Protein AF-A0A959E980-F1 (afdb_monomer_lite)

Sequence (103 aa):
MKTHTDYLQKLQDWMELRNYSKATISAYSCGLKQFLEWREAEGFSGPFSQEEARRYLLSRYRSGKKWQTVNGDYSAMRKFYEHVLGQEWDVEHLPRPRKERSL

Radius of gyration: 13.47 Å; chains: 1; bounding box: 30×34×39 Å

pLDDT: mean 88.62, std 12.46, range [44.03, 98.06]

Secondary structure (DSSP, 8-state):
---HHHHHHHHHHHHHHTT--HHHHHHHHHHHHHHHHHHHHTT--SS--HHHHHHHHHHHHHTT--HHHHHHHHHHHHHIIIIII-----TTTSPPPPPP---

Foldseek 3Di:
DCDLVNLLVQQLVVCVVVVHDPVLNVLLSVLSSVLVVVCVVVVDDDDDDVVSLQVVLVVCVVVVHALVSSLSSVVSVCCSCCPVVVHHDDCVVPPRRDHDPDD

Structure (mmCIF, N/CA/C/O backbone):
data_AF-A0A959E980-F1
#
_entry.id   AF-A0A959E980-F1
#
loop_
_atom_site.group_PDB
_atom_site.id
_atom_site.type_symbol
_atom_site.label_atom_id
_atom_site.label_alt_id
_atom_site.label_comp_id
_atom_site.label_asym_id
_atom_site.label_entity_id
_atom_site.label_seq_id
_atom_site.pdbx_PDB_ins_code
_atom_site.Cartn_x
_atom_site.Cartn_y
_atom_site.Cartn_z
_atom_site.occupancy
_atom_site.B_iso_or_equiv
_atom_site.auth_seq_id
_atom_site.auth_comp_id
_atom_site.auth_asym_id
_atom_site.auth_atom_id
_atom_site.pdbx_PDB_model_num
ATOM 1 N N . MET A 1 1 ? -12.012 6.579 14.985 1.00 44.03 1 MET A N 1
ATOM 2 C CA . MET A 1 1 ? -11.392 6.600 13.640 1.00 44.03 1 MET A CA 1
ATOM 3 C C . MET A 1 1 ? -10.416 5.443 13.553 1.00 44.03 1 MET A C 1
ATOM 5 O O . MET A 1 1 ? -9.629 5.288 14.476 1.00 44.03 1 MET A O 1
ATOM 9 N N . LYS A 1 2 ? -10.475 4.615 12.504 1.00 53.66 2 LYS A N 1
ATOM 10 C CA . LYS A 1 2 ? -9.420 3.620 12.252 1.00 53.66 2 LYS A CA 1
ATOM 11 C C . LYS A 1 2 ? -8.142 4.386 11.898 1.00 53.66 2 LYS A C 1
ATOM 13 O O . LYS A 1 2 ? -8.169 5.190 10.969 1.00 53.66 2 LYS A O 1
ATOM 18 N N . THR A 1 3 ? -7.083 4.219 12.683 1.00 71.00 3 THR A N 1
ATOM 19 C CA . THR A 1 3 ? -5.787 4.873 12.446 1.00 71.00 3 THR A CA 1
ATOM 20 C C . THR A 1 3 ? -5.041 4.154 11.321 1.00 71.00 3 THR A C 1
ATOM 22 O O . THR A 1 3 ? -5.344 3.000 11.019 1.00 71.00 3 THR A O 1
ATOM 25 N N . HIS A 1 4 ? -4.056 4.807 10.693 1.00 81.75 4 HIS A N 1
ATOM 26 C CA . HIS A 1 4 ? -3.233 4.190 9.638 1.00 81.75 4 HIS A CA 1
ATOM 27 C C . HIS A 1 4 ? -2.669 2.820 10.053 1.00 81.75 4 HIS A C 1
ATOM 29 O O . HIS A 1 4 ? -2.616 1.893 9.246 1.00 81.75 4 HIS A O 1
ATOM 35 N N . THR A 1 5 ? -2.339 2.666 11.335 1.00 85.19 5 THR A N 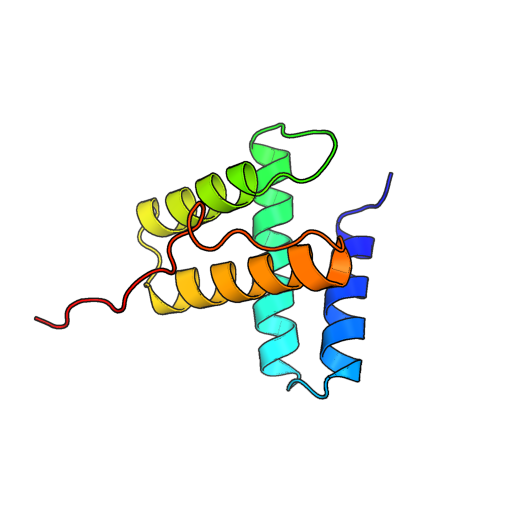1
ATOM 36 C CA . THR A 1 5 ? -1.859 1.421 11.938 1.00 85.19 5 THR A CA 1
ATOM 37 C C . THR A 1 5 ? -2.860 0.262 11.831 1.00 85.19 5 THR A C 1
ATOM 39 O O . THR A 1 5 ? -2.442 -0.857 11.552 1.00 85.19 5 THR A O 1
ATOM 42 N N . ASP A 1 6 ? -4.169 0.506 11.978 1.00 92.56 6 ASP A N 1
ATOM 43 C CA . ASP A 1 6 ? -5.203 -0.545 11.892 1.00 92.56 6 ASP A CA 1
ATOM 44 C C . ASP A 1 6 ? -5.289 -1.140 10.477 1.00 92.56 6 ASP A C 1
ATOM 46 O O . ASP A 1 6 ? -5.356 -2.356 10.300 1.00 92.56 6 ASP A O 1
ATOM 50 N N . TYR A 1 7 ? -5.225 -0.295 9.445 1.00 94.62 7 TYR A N 1
ATOM 51 C CA . TYR A 1 7 ? -5.245 -0.760 8.055 1.00 94.62 7 TYR A CA 1
ATOM 52 C C . TYR A 1 7 ? -3.970 -1.507 7.662 1.00 94.62 7 TYR A C 1
ATOM 54 O O . TYR A 1 7 ? -4.040 -2.505 6.942 1.00 94.62 7 TYR A O 1
ATOM 62 N N . LEU A 1 8 ? -2.816 -1.053 8.157 1.00 95.56 8 LEU A N 1
ATOM 63 C CA . LEU A 1 8 ? -1.543 -1.734 7.939 1.00 95.56 8 LEU A CA 1
ATOM 64 C C . LEU A 1 8 ? -1.523 -3.114 8.590 1.00 95.56 8 LEU A C 1
ATOM 66 O O . LEU A 1 8 ? -1.050 -4.059 7.962 1.00 95.56 8 LEU A O 1
ATOM 70 N N . GLN A 1 9 ? -2.035 -3.247 9.815 1.00 96.50 9 GLN A N 1
ATOM 71 C CA . GLN A 1 9 ? -2.082 -4.542 10.489 1.00 96.50 9 GLN A CA 1
ATOM 72 C C . GLN 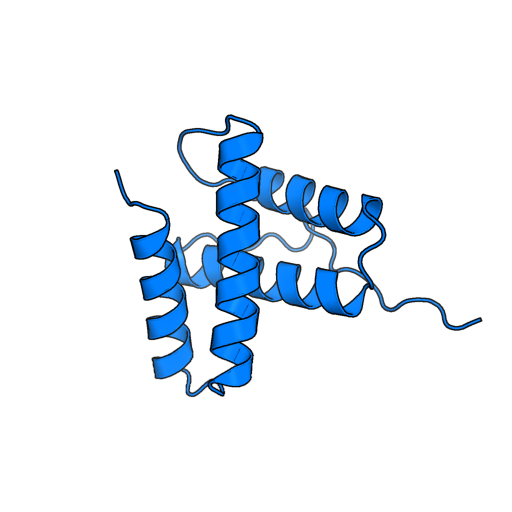A 1 9 ? -2.996 -5.516 9.741 1.00 96.50 9 GLN A C 1
ATOM 74 O O . GLN A 1 9 ? -2.581 -6.621 9.424 1.00 96.50 9 GLN A O 1
ATOM 79 N N . LYS A 1 10 ? -4.188 -5.071 9.328 1.00 96.81 10 LYS A N 1
ATOM 80 C CA . LYS A 1 10 ? -5.129 -5.909 8.564 1.00 96.81 10 LYS A CA 1
ATOM 81 C C . LYS A 1 10 ? -4.558 -6.418 7.248 1.00 96.81 10 LYS A C 1
ATOM 83 O O . LYS A 1 1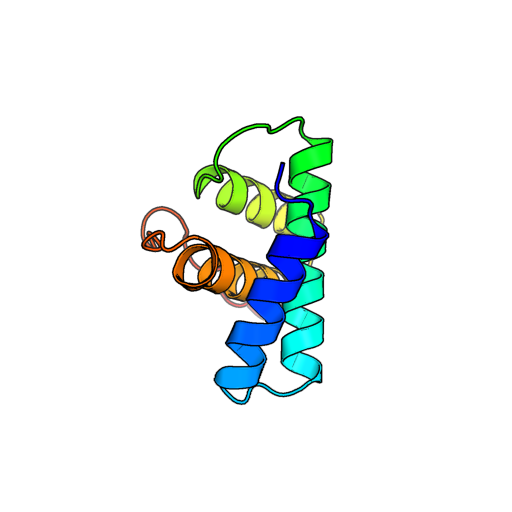0 ? -4.801 -7.566 6.882 1.00 96.81 10 LYS A O 1
ATOM 88 N N . LEU A 1 11 ? -3.811 -5.578 6.527 1.00 97.25 11 LEU A N 1
ATOM 89 C CA . LEU A 1 11 ? -3.141 -6.018 5.306 1.00 97.25 11 LEU A CA 1
ATOM 90 C C . LEU A 1 11 ? -2.057 -7.058 5.620 1.00 97.25 11 LEU A C 1
ATOM 92 O O . LEU A 1 11 ? -1.975 -8.063 4.917 1.00 97.25 11 LEU A O 1
ATOM 96 N N . GLN A 1 12 ? -1.248 -6.827 6.658 1.00 97.69 12 GLN A N 1
ATOM 97 C CA . GLN A 1 12 ? -0.208 -7.765 7.088 1.00 97.69 12 GLN A CA 1
ATOM 98 C C . GLN A 1 12 ? -0.806 -9.117 7.484 1.00 97.69 12 GLN A C 1
ATOM 100 O O . GLN A 1 12 ? -0.425 -10.119 6.888 1.00 97.69 12 GLN A O 1
ATOM 105 N N . ASP A 1 13 ? -1.800 -9.135 8.374 1.00 98.06 13 ASP A N 1
ATOM 106 C CA . ASP A 1 13 ? -2.470 -10.354 8.844 1.00 98.06 13 ASP A CA 1
ATOM 107 C C . ASP A 1 13 ? -3.051 -11.155 7.673 1.00 98.06 13 ASP A C 1
ATOM 109 O O . ASP A 1 13 ? -2.831 -12.360 7.544 1.00 98.06 13 ASP A O 1
ATOM 113 N N . TRP A 1 14 ? -3.754 -10.480 6.757 1.00 97.94 14 TRP A N 1
ATOM 114 C CA . TRP A 1 14 ? -4.310 -11.132 5.574 1.00 97.94 14 TRP A CA 1
ATOM 115 C C . TRP A 1 14 ? -3.216 -11.745 4.687 1.00 97.94 14 TRP A C 1
ATOM 117 O O . TRP A 1 14 ? -3.378 -12.850 4.164 1.00 97.94 14 TRP A O 1
ATOM 127 N N . MET A 1 15 ? -2.087 -11.054 4.512 1.00 97.94 15 MET A N 1
ATOM 128 C CA . MET A 1 15 ? -0.963 -11.567 3.728 1.00 97.94 15 MET A CA 1
ATOM 129 C C . MET A 1 15 ? -0.236 -12.723 4.429 1.00 97.94 15 MET A C 1
ATOM 131 O O . MET A 1 15 ? 0.177 -13.671 3.760 1.00 97.94 15 MET A O 1
ATOM 135 N N . GLU A 1 16 ? -0.105 -12.685 5.752 1.00 98.06 16 GLU A N 1
ATOM 136 C CA . GLU A 1 16 ? 0.462 -13.779 6.546 1.00 98.06 16 GLU A CA 1
ATOM 137 C C . GLU A 1 16 ? -0.394 -15.043 6.440 1.00 98.06 16 GLU A C 1
ATOM 139 O O . GLU A 1 16 ? 0.128 -16.110 6.118 1.00 98.06 16 GLU A O 1
ATOM 144 N N . LEU A 1 17 ? -1.719 -14.917 6.571 1.00 97.75 17 LEU A N 1
ATOM 145 C CA . LEU A 1 17 ? -2.665 -16.027 6.384 1.00 97.75 17 LEU A CA 1
ATOM 146 C C . LEU A 1 17 ? -2.607 -16.628 4.972 1.00 97.75 17 LEU A C 1
ATOM 148 O O . LEU A 1 17 ? -2.903 -17.804 4.768 1.00 97.75 17 LEU A O 1
ATOM 152 N N . ARG A 1 18 ? -2.209 -15.828 3.980 1.00 96.81 18 ARG A N 1
ATOM 153 C CA . ARG A 1 18 ? -2.000 -16.261 2.591 1.00 96.81 18 ARG A CA 1
ATOM 154 C C . ARG A 1 18 ? -0.578 -16.748 2.308 1.00 96.81 18 ARG A C 1
ATOM 156 O O . ARG A 1 18 ? -0.265 -17.023 1.150 1.00 96.81 18 ARG A O 1
ATOM 163 N N . ASN A 1 19 ? 0.247 -16.887 3.344 1.00 97.50 19 ASN A N 1
ATOM 164 C CA . ASN A 1 19 ? 1.615 -17.390 3.284 1.00 97.50 19 ASN A CA 1
ATOM 165 C C . ASN A 1 19 ? 2.531 -16.570 2.353 1.00 97.50 19 ASN A C 1
ATOM 167 O O . ASN A 1 19 ? 3.389 -17.111 1.650 1.00 97.50 19 ASN A O 1
ATOM 171 N N . TYR A 1 20 ? 2.337 -15.247 2.308 1.00 97.31 20 TYR A N 1
ATOM 172 C CA . TYR A 1 20 ? 3.272 -14.355 1.623 1.00 97.31 20 TYR A CA 1
ATOM 173 C C . TYR A 1 20 ? 4.612 -14.300 2.364 1.00 97.31 20 TYR A C 1
ATOM 175 O O . TYR A 1 20 ? 4.680 -14.363 3.589 1.00 97.31 20 TYR A O 1
ATOM 183 N N . SER A 1 21 ? 5.704 -14.113 1.616 1.00 97.88 21 SER A N 1
ATOM 184 C CA . SER A 1 21 ? 7.021 -13.931 2.232 1.00 97.88 21 SER A CA 1
ATOM 185 C C . SER A 1 21 ? 7.076 -12.644 3.065 1.00 97.88 21 SER A C 1
ATOM 187 O O . SER A 1 21 ? 6.470 -11.633 2.696 1.00 97.88 21 SER A O 1
ATOM 189 N N . LYS A 1 22 ? 7.891 -12.635 4.129 1.00 97.56 22 LYS A N 1
ATOM 190 C CA . LYS A 1 22 ? 8.130 -11.438 4.960 1.00 97.56 22 LYS A CA 1
ATOM 191 C C . LYS A 1 22 ? 8.578 -10.228 4.133 1.00 97.56 22 LYS A C 1
ATOM 193 O O . LYS A 1 22 ? 8.141 -9.109 4.384 1.00 97.56 22 LYS A O 1
ATOM 198 N N . ALA A 1 23 ? 9.404 -10.456 3.109 1.00 97.44 23 ALA A N 1
ATOM 199 C CA . ALA A 1 23 ? 9.847 -9.405 2.197 1.00 97.44 23 ALA A CA 1
ATOM 200 C C . ALA A 1 23 ? 8.676 -8.809 1.396 1.00 97.44 23 ALA A C 1
ATOM 202 O O . ALA A 1 23 ? 8.577 -7.592 1.252 1.00 97.44 23 ALA A O 1
ATOM 203 N N . THR A 1 24 ? 7.755 -9.648 0.911 1.00 96.31 24 THR A N 1
ATOM 204 C CA . THR A 1 24 ? 6.561 -9.185 0.189 1.00 96.31 24 THR A CA 1
ATOM 205 C C . THR A 1 24 ? 5.594 -8.442 1.109 1.00 96.31 24 THR A C 1
ATOM 207 O O . THR A 1 24 ? 5.093 -7.388 0.722 1.00 96.31 24 THR A O 1
ATOM 210 N N . ILE A 1 25 ? 5.370 -8.952 2.326 1.00 97.56 25 ILE A N 1
ATOM 211 C CA . ILE A 1 25 ? 4.544 -8.297 3.353 1.00 97.56 25 ILE A CA 1
ATOM 212 C C . ILE A 1 25 ? 5.095 -6.905 3.663 1.00 97.56 25 ILE A C 1
ATOM 214 O O . ILE A 1 25 ? 4.357 -5.921 3.614 1.00 97.56 25 ILE A O 1
ATOM 218 N N . SER A 1 26 ? 6.405 -6.802 3.900 1.00 96.88 26 SER A N 1
ATOM 219 C CA . SER A 1 26 ? 7.078 -5.528 4.157 1.00 96.88 26 SER A CA 1
ATOM 220 C C . SER A 1 26 ? 6.926 -4.554 2.985 1.00 96.88 26 SER A C 1
ATOM 222 O O . SER A 1 26 ? 6.528 -3.405 3.185 1.00 96.88 26 SER A O 1
ATOM 224 N N . ALA A 1 27 ? 7.156 -5.016 1.751 1.00 96.19 27 ALA A N 1
ATOM 225 C CA . ALA A 1 27 ? 7.025 -4.182 0.559 1.00 96.19 27 ALA A CA 1
ATOM 226 C C . ALA A 1 27 ? 5.598 -3.636 0.384 1.00 96.19 27 ALA A C 1
ATOM 228 O O . ALA A 1 27 ? 5.420 -2.451 0.104 1.00 96.19 27 ALA A O 1
ATOM 229 N N . TYR A 1 28 ? 4.574 -4.472 0.573 1.00 96.88 28 TYR A N 1
ATOM 230 C CA . TYR A 1 28 ? 3.183 -4.045 0.402 1.00 96.88 28 TYR A CA 1
ATOM 231 C C . TYR A 1 28 ? 2.699 -3.163 1.550 1.00 96.88 28 TYR A C 1
ATOM 233 O O . TYR A 1 28 ? 1.996 -2.186 1.303 1.00 96.88 28 TYR A O 1
ATOM 241 N N . SER A 1 29 ? 3.133 -3.439 2.779 1.00 96.31 29 SER A N 1
ATOM 242 C CA . SER A 1 29 ? 2.854 -2.579 3.934 1.00 96.31 29 SER A CA 1
ATOM 243 C C . SER A 1 29 ? 3.485 -1.200 3.759 1.00 96.31 29 SER A C 1
ATOM 245 O O . SER A 1 29 ? 2.849 -0.187 4.031 1.00 96.31 29 SER A O 1
ATOM 247 N N . CYS A 1 30 ? 4.709 -1.140 3.227 1.00 95.88 30 CYS A N 1
ATOM 248 C CA . CYS A 1 30 ? 5.366 0.114 2.872 1.00 95.88 30 CYS A CA 1
ATOM 249 C C . CYS A 1 30 ? 4.599 0.873 1.774 1.00 95.88 30 CYS A C 1
ATOM 251 O O . CYS A 1 30 ? 4.420 2.088 1.876 1.00 95.88 30 CYS A O 1
ATOM 253 N N . GLY A 1 31 ? 4.114 0.177 0.741 1.00 95.44 31 GLY A N 1
ATOM 254 C CA . GLY A 1 31 ? 3.264 0.770 -0.298 1.00 95.44 31 GLY A CA 1
ATOM 255 C C . GLY A 1 31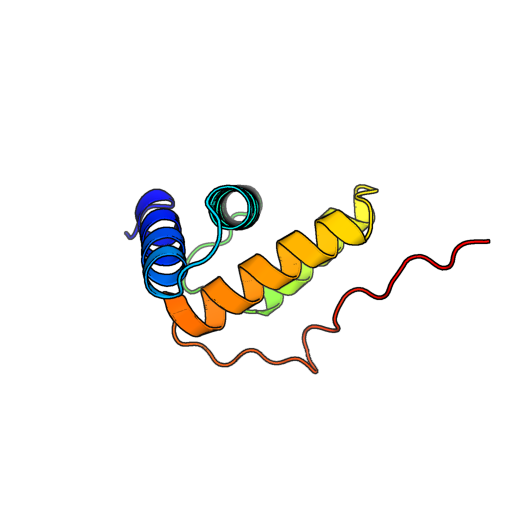 ? 1.961 1.347 0.267 1.00 95.44 31 GLY A C 1
ATOM 256 O O . GLY A 1 31 ? 1.626 2.497 -0.007 1.00 95.44 31 GLY A O 1
ATOM 257 N N . LEU A 1 32 ? 1.262 0.590 1.122 1.00 96.81 32 LEU A N 1
ATOM 258 C CA . LEU A 1 32 ? 0.037 1.053 1.779 1.00 96.81 32 LEU A CA 1
ATOM 259 C C . LEU A 1 32 ? 0.296 2.243 2.705 1.00 96.81 32 LEU A C 1
ATOM 261 O O . LEU A 1 32 ? -0.438 3.224 2.647 1.00 96.81 32 LEU A O 1
ATOM 265 N N . LYS A 1 33 ? 1.361 2.202 3.509 1.00 96.38 33 LYS A N 1
ATOM 266 C CA . LYS A 1 33 ? 1.725 3.308 4.401 1.00 96.38 33 LYS A CA 1
ATOM 267 C C . LYS A 1 33 ? 1.919 4.608 3.620 1.00 96.38 33 LYS A C 1
ATOM 269 O O . LYS A 1 33 ? 1.316 5.615 3.966 1.00 96.38 33 LYS A O 1
ATOM 274 N N . GLN A 1 34 ? 2.685 4.560 2.531 1.00 95.81 34 GLN A N 1
ATOM 275 C CA . GLN A 1 34 ? 2.930 5.735 1.693 1.00 95.81 34 GLN A CA 1
ATOM 276 C C . GLN A 1 34 ? 1.652 6.265 1.029 1.00 95.81 34 GLN A C 1
ATOM 278 O O . GLN A 1 34 ? 1.537 7.469 0.824 1.00 95.81 34 GLN A O 1
ATOM 283 N N . PHE A 1 35 ? 0.704 5.394 0.669 1.00 96.19 35 PHE A N 1
ATOM 284 C CA . PHE A 1 35 ? -0.603 5.829 0.170 1.00 96.19 35 PHE A CA 1
ATOM 285 C C . PHE A 1 35 ? -1.413 6.549 1.251 1.00 96.19 35 PHE A C 1
ATOM 287 O O . PHE A 1 35 ? -1.974 7.604 0.978 1.00 96.19 35 PHE A O 1
ATOM 294 N N . LEU A 1 36 ? -1.457 6.003 2.468 1.00 95.38 36 LEU A N 1
ATOM 295 C CA . LEU A 1 36 ? -2.185 6.598 3.589 1.00 95.38 36 LEU A CA 1
ATOM 296 C C . LEU A 1 36 ? -1.612 7.970 3.972 1.00 95.38 36 LEU A C 1
ATOM 298 O O . LEU A 1 36 ? -2.365 8.926 4.123 1.00 95.38 36 LEU A O 1
ATOM 302 N N . GLU A 1 37 ? -0.284 8.083 4.042 1.00 95.00 37 GLU A N 1
ATOM 303 C CA . GLU A 1 37 ? 0.414 9.354 4.285 1.00 95.00 37 GLU A CA 1
ATOM 304 C C . GLU A 1 37 ? 0.161 10.366 3.160 1.00 95.00 37 GLU A C 1
ATOM 306 O O . GLU A 1 37 ? -0.123 11.531 3.426 1.00 95.00 37 GLU A O 1
ATOM 311 N N . TRP A 1 38 ? 0.210 9.929 1.896 1.00 96.00 38 TRP A N 1
ATOM 312 C CA . TRP A 1 38 ? -0.125 10.793 0.761 1.00 96.00 38 TRP A CA 1
ATOM 313 C C . TRP A 1 38 ? -1.582 11.265 0.821 1.00 96.00 38 TRP A C 1
ATOM 315 O O . TRP A 1 38 ? -1.858 12.439 0.603 1.00 96.00 38 TRP A O 1
ATOM 325 N N . ARG A 1 39 ? -2.515 10.370 1.158 1.00 94.69 39 ARG A N 1
ATOM 326 C CA . ARG A 1 39 ? -3.942 10.683 1.266 1.00 94.69 39 ARG A CA 1
ATOM 327 C C . ARG A 1 39 ? -4.203 11.743 2.338 1.00 94.69 39 ARG A C 1
ATOM 329 O O . ARG A 1 39 ? -4.972 12.670 2.100 1.00 94.69 39 ARG A O 1
ATOM 336 N N . GLU A 1 40 ? -3.554 11.606 3.492 1.00 93.75 40 GLU A N 1
ATOM 337 C CA . GLU A 1 40 ? -3.611 12.588 4.578 1.00 93.75 40 GLU A CA 1
ATOM 338 C C . GLU A 1 40 ? -3.023 13.939 4.149 1.00 93.75 40 GLU A C 1
ATOM 340 O O . GLU A 1 40 ? -3.646 14.974 4.379 1.00 93.75 40 GLU A O 1
ATOM 345 N N . ALA A 1 41 ? -1.879 13.936 3.457 1.00 94.12 41 ALA A N 1
ATOM 346 C CA . ALA A 1 41 ? -1.237 15.154 2.961 1.00 94.12 41 ALA A CA 1
ATOM 347 C C . ALA A 1 41 ? -2.087 15.917 1.926 1.00 94.12 41 ALA A C 1
ATOM 349 O O . ALA A 1 41 ? -2.070 17.145 1.903 1.00 94.12 41 ALA A O 1
ATOM 350 N N . GLU A 1 42 ? -2.860 15.211 1.099 1.00 94.38 42 GLU A N 1
ATOM 351 C CA . GLU A 1 42 ? -3.809 15.810 0.146 1.00 94.38 42 GLU A CA 1
ATOM 352 C C . GLU A 1 42 ? -5.127 16.262 0.810 1.00 94.38 42 GLU A C 1
ATOM 354 O O . GLU A 1 42 ? -6.017 16.784 0.139 1.00 94.38 42 GLU A O 1
ATOM 359 N N . GLY A 1 43 ? -5.284 16.062 2.125 1.00 93.00 43 GLY A N 1
ATOM 360 C CA . GLY A 1 43 ? -6.468 16.474 2.881 1.00 93.00 43 GLY A CA 1
ATOM 361 C C . GLY A 1 43 ? -7.701 15.592 2.662 1.00 93.00 43 GLY A C 1
ATOM 362 O O . GLY A 1 43 ? -8.811 15.975 3.043 1.00 93.00 43 GLY A O 1
ATOM 363 N N . PHE A 1 44 ? -7.543 14.408 2.063 1.00 92.12 44 PHE A N 1
ATOM 364 C CA . PHE A 1 44 ? -8.657 13.485 1.875 1.00 92.12 44 PHE A CA 1
ATOM 365 C C . PHE A 1 44 ? -9.121 12.917 3.219 1.00 92.12 44 PHE A C 1
ATOM 367 O O . PHE A 1 44 ? -8.378 12.264 3.956 1.00 92.12 44 PHE A O 1
ATOM 374 N N . SER A 1 45 ? -10.403 13.109 3.509 1.00 86.62 45 SER A N 1
ATOM 375 C CA . SER A 1 45 ? -11.083 12.563 4.679 1.00 86.62 45 SER A CA 1
ATOM 376 C C . SER A 1 45 ? -12.332 11.791 4.247 1.00 86.62 45 SER A C 1
ATOM 378 O O . SER A 1 45 ? -12.877 12.017 3.170 1.00 86.62 45 SER A O 1
ATOM 380 N N . GLY A 1 46 ? -12.765 10.825 5.060 1.00 88.56 46 GLY A N 1
ATOM 381 C CA . GLY A 1 46 ? -13.918 9.973 4.744 1.00 88.56 46 GLY A CA 1
ATOM 382 C C . GLY A 1 46 ? -13.552 8.632 4.090 1.00 88.56 46 GLY A C 1
ATOM 383 O O . GLY A 1 46 ? -12.405 8.191 4.223 1.00 88.56 46 GLY A O 1
ATOM 384 N N . PRO A 1 47 ? -14.521 7.952 3.448 1.00 90.75 47 PRO A N 1
ATOM 385 C CA . PRO A 1 47 ? -14.331 6.630 2.852 1.00 90.75 47 PRO A CA 1
ATOM 386 C C . PRO A 1 47 ? -13.241 6.608 1.777 1.00 90.75 47 PRO A C 1
ATOM 388 O O . PRO A 1 47 ? -13.052 7.584 1.056 1.00 90.75 47 PRO A O 1
ATOM 391 N N . PHE A 1 48 ? -12.554 5.474 1.651 1.00 92.12 48 PHE A N 1
ATOM 392 C CA . PHE A 1 48 ? -11.575 5.261 0.587 1.00 92.12 48 PHE A CA 1
ATOM 393 C C . PHE A 1 48 ? -12.275 5.097 -0.759 1.00 92.12 48 PHE A C 1
ATOM 395 O O . PHE A 1 48 ? -13.230 4.320 -0.877 1.00 92.12 48 PHE A O 1
ATOM 402 N N . SER A 1 49 ? -11.768 5.799 -1.772 1.00 91.25 49 SER A N 1
ATOM 403 C CA . SER A 1 49 ? -12.238 5.667 -3.150 1.00 91.25 49 SER A CA 1
ATOM 404 C C . SER A 1 49 ? -11.111 5.247 -4.086 1.00 91.25 49 SER A C 1
ATOM 406 O O . SER A 1 49 ? -9.969 5.687 -3.967 1.00 91.25 49 SER A O 1
ATOM 408 N N . GLN A 1 50 ? -11.440 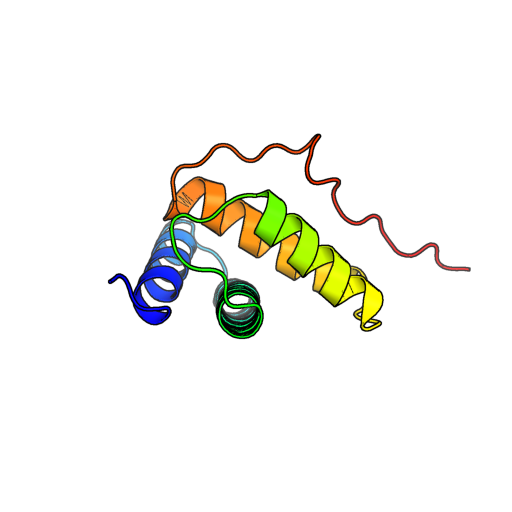4.430 -5.082 1.00 90.88 50 GLN A N 1
ATOM 409 C CA . GLN A 1 50 ? -10.458 3.971 -6.069 1.00 90.88 50 GLN A CA 1
ATOM 410 C C . GLN A 1 50 ? -9.873 5.117 -6.914 1.00 90.88 50 GLN A C 1
ATOM 412 O O . GLN A 1 50 ? -8.749 5.009 -7.403 1.00 90.88 50 GLN A O 1
ATOM 417 N N . GLU A 1 51 ? -10.567 6.254 -7.010 1.00 90.81 51 GLU A N 1
ATOM 418 C CA . GLU A 1 51 ? -10.039 7.469 -7.639 1.00 90.81 51 GLU A CA 1
ATOM 419 C C . GLU A 1 51 ? -8.866 8.074 -6.842 1.00 90.81 51 GLU A C 1
ATOM 421 O O . GLU A 1 51 ? -7.898 8.550 -7.436 1.00 90.81 51 GLU A O 1
ATOM 426 N N . GLU A 1 52 ? -8.869 7.991 -5.506 1.00 92.81 52 GLU A N 1
ATOM 427 C CA . GLU A 1 52 ? -7.709 8.382 -4.687 1.00 92.81 52 GLU A CA 1
ATOM 428 C C . GLU A 1 52 ? -6.508 7.472 -4.983 1.00 92.81 52 GLU A C 1
ATOM 430 O O . GLU A 1 52 ? -5.392 7.958 -5.176 1.00 92.81 52 GLU A O 1
ATOM 435 N N . ALA A 1 53 ? -6.731 6.157 -5.096 1.00 92.69 53 ALA A N 1
ATOM 436 C CA . ALA A 1 53 ? -5.680 5.213 -5.478 1.00 92.69 53 ALA A CA 1
ATOM 437 C C . ALA A 1 53 ? -5.134 5.511 -6.888 1.00 92.69 53 ALA A C 1
ATOM 439 O O . ALA A 1 53 ? -3.921 5.459 -7.105 1.00 92.69 53 ALA A O 1
ATOM 440 N N . ARG A 1 54 ? -6.001 5.900 -7.835 1.00 92.00 54 ARG A N 1
ATOM 441 C CA . ARG A 1 54 ? -5.605 6.339 -9.183 1.00 92.00 54 ARG A CA 1
ATOM 442 C C . ARG A 1 54 ? -4.659 7.527 -9.130 1.00 92.00 54 ARG A C 1
ATOM 444 O O . ARG A 1 54 ? -3.585 7.506 -9.735 1.00 92.00 54 ARG A O 1
ATOM 451 N N . ARG A 1 55 ? -5.070 8.568 -8.408 1.00 93.56 55 ARG A N 1
ATOM 452 C CA . ARG A 1 55 ? -4.321 9.820 -8.262 1.00 93.56 55 ARG A CA 1
ATOM 453 C C . ARG A 1 55 ? -2.978 9.583 -7.589 1.00 93.56 55 ARG A C 1
ATOM 455 O O . ARG A 1 55 ? -1.973 10.092 -8.080 1.00 93.56 55 ARG A O 1
ATOM 462 N N . TYR A 1 56 ? -2.949 8.743 -6.557 1.00 94.81 56 TYR A N 1
ATOM 463 C CA . TYR A 1 56 ? -1.715 8.315 -5.915 1.00 94.81 56 TYR A CA 1
ATOM 464 C C . TYR A 1 56 ? -0.770 7.625 -6.902 1.00 94.81 56 TYR A C 1
ATOM 466 O O . TYR A 1 56 ? 0.362 8.055 -7.084 1.00 94.81 56 TYR A O 1
ATOM 474 N N . LEU A 1 57 ? -1.217 6.587 -7.611 1.00 92.69 57 LEU A N 1
ATOM 475 C CA . LEU A 1 57 ? -0.348 5.861 -8.546 1.00 92.69 57 LEU A CA 1
ATOM 476 C C . LEU A 1 57 ? 0.186 6.768 -9.667 1.00 92.69 57 LEU A C 1
ATOM 478 O O . LEU A 1 57 ? 1.348 6.646 -10.067 1.00 92.69 57 LEU A O 1
ATOM 482 N N . LEU A 1 58 ? -0.626 7.721 -10.132 1.00 91.44 58 LEU A N 1
ATOM 483 C CA . LEU A 1 58 ? -0.195 8.743 -11.083 1.00 91.44 58 LEU A CA 1
ATOM 484 C C . LEU A 1 58 ? 0.827 9.714 -10.479 1.00 91.44 58 LEU A C 1
ATOM 486 O O . LEU A 1 58 ? 1.782 10.066 -11.171 1.00 91.44 58 LEU A O 1
ATOM 490 N N . SER A 1 59 ? 0.673 10.137 -9.220 1.00 93.69 59 SER A N 1
ATOM 491 C CA . SER A 1 59 ? 1.654 11.004 -8.549 1.00 93.69 59 SER A CA 1
ATOM 492 C C . SER A 1 59 ? 2.995 10.285 -8.379 1.00 93.69 59 SER A C 1
ATOM 494 O O . SER A 1 59 ? 4.049 10.849 -8.677 1.00 93.69 59 SER A O 1
ATOM 496 N N . ARG A 1 60 ? 2.960 8.993 -8.032 1.00 92.56 60 ARG A N 1
ATOM 497 C CA . ARG A 1 60 ? 4.142 8.125 -7.935 1.00 92.56 60 ARG A CA 1
ATOM 498 C C . ARG A 1 60 ? 4.873 8.026 -9.264 1.00 92.56 60 ARG A C 1
ATOM 500 O O . ARG A 1 60 ? 6.080 8.262 -9.308 1.00 92.56 60 ARG A O 1
ATOM 507 N N . TYR A 1 61 ? 4.146 7.766 -10.346 1.00 89.06 61 TYR A N 1
ATOM 508 C CA . TYR A 1 61 ? 4.714 7.753 -11.692 1.00 89.06 61 TYR A CA 1
ATOM 509 C C . TYR A 1 61 ? 5.320 9.111 -12.084 1.00 89.06 61 TYR A C 1
ATOM 511 O O . TYR A 1 61 ? 6.478 9.177 -12.490 1.00 89.06 61 TYR A O 1
ATOM 519 N N . ARG A 1 62 ? 4.580 10.211 -11.891 1.00 90.31 62 ARG A N 1
ATOM 520 C CA . ARG A 1 62 ? 5.034 11.577 -12.215 1.00 90.31 62 ARG A CA 1
ATOM 521 C C . ARG A 1 62 ? 6.264 12.011 -11.415 1.00 90.31 62 ARG A C 1
ATOM 523 O O . ARG A 1 62 ? 7.058 12.792 -11.921 1.00 90.31 62 ARG A O 1
ATOM 530 N N . SER A 1 63 ? 6.458 11.472 -10.211 1.00 90.94 63 SER A N 1
ATOM 531 C CA . SER A 1 63 ? 7.664 11.697 -9.397 1.00 90.94 63 SER A CA 1
ATOM 532 C C . SER A 1 63 ? 8.900 10.908 -9.863 1.00 90.94 63 SER A C 1
ATOM 534 O O . SER A 1 63 ? 9.922 10.901 -9.178 1.00 90.94 63 SER A O 1
ATOM 536 N N . GLY A 1 64 ? 8.823 10.216 -11.006 1.00 88.38 64 GLY A N 1
ATOM 537 C CA . GLY A 1 64 ? 9.948 9.492 -11.602 1.00 88.38 64 GLY A CA 1
ATOM 538 C C . GLY A 1 64 ? 10.225 8.129 -10.966 1.00 88.38 64 GLY A C 1
ATOM 539 O O . GLY A 1 64 ? 11.317 7.581 -11.124 1.00 88.38 64 GLY A O 1
ATOM 540 N N . LYS A 1 65 ? 9.268 7.555 -10.223 1.00 89.06 65 LYS A N 1
ATOM 541 C CA . LYS A 1 65 ? 9.418 6.190 -9.701 1.00 89.06 65 LYS A CA 1
ATOM 542 C C . LYS A 1 65 ? 9.418 5.185 -10.851 1.00 89.06 65 LYS A C 1
ATOM 544 O O . LYS A 1 65 ? 8.577 5.244 -11.743 1.00 89.06 65 LYS A O 1
ATOM 549 N N . LYS A 1 66 ? 10.326 4.208 -10.768 1.00 88.44 66 LYS A N 1
ATOM 550 C CA . LYS A 1 66 ? 10.412 3.093 -11.719 1.00 88.44 66 LYS A CA 1
ATOM 551 C C . LYS A 1 66 ? 9.084 2.344 -11.793 1.00 88.44 66 LYS A C 1
ATOM 553 O O . LYS A 1 66 ? 8.441 2.119 -10.762 1.00 88.44 66 LYS A O 1
ATOM 558 N N . TRP A 1 67 ? 8.732 1.835 -12.972 1.00 85.56 67 TRP A N 1
ATOM 559 C CA . TRP A 1 67 ? 7.496 1.060 -13.147 1.00 85.56 67 TRP A CA 1
ATOM 560 C C . TRP A 1 67 ? 7.371 -0.138 -12.213 1.00 85.56 67 TRP A C 1
ATOM 562 O O . TRP A 1 67 ? 6.261 -0.498 -11.828 1.00 85.56 67 TRP A O 1
ATOM 572 N N . GLN A 1 68 ? 8.482 -0.776 -11.839 1.00 87.31 68 GLN A N 1
ATOM 573 C CA . GLN A 1 68 ? 8.454 -1.892 -10.893 1.00 87.31 68 GLN A CA 1
ATOM 574 C C . GLN A 1 68 ? 7.946 -1.453 -9.512 1.00 87.31 68 GLN A C 1
ATOM 576 O O . GLN A 1 68 ? 7.168 -2.174 -8.893 1.00 87.31 68 GLN A O 1
ATOM 581 N N . THR A 1 69 ? 8.328 -0.255 -9.064 1.00 90.31 69 THR A N 1
ATOM 582 C CA . THR A 1 69 ? 7.846 0.332 -7.810 1.00 90.31 69 THR A CA 1
ATOM 583 C C . THR A 1 69 ? 6.364 0.668 -7.909 1.00 90.31 69 THR A C 1
ATOM 585 O O . THR A 1 69 ? 5.594 0.222 -7.067 1.00 90.31 69 THR A O 1
ATOM 588 N N . VAL A 1 70 ? 5.938 1.349 -8.980 1.00 91.31 70 VAL A N 1
ATOM 589 C CA . VAL A 1 70 ? 4.519 1.700 -9.187 1.00 91.31 70 VAL A CA 1
ATOM 590 C C . VAL A 1 70 ? 3.642 0.443 -9.310 1.00 91.31 70 VAL A C 1
ATOM 592 O O . VAL A 1 70 ? 2.517 0.417 -8.824 1.00 91.31 70 VAL A O 1
ATOM 595 N N . ASN A 1 71 ? 4.158 -0.643 -9.894 1.00 90.38 71 ASN A N 1
ATOM 596 C CA . ASN A 1 71 ? 3.477 -1.942 -9.929 1.00 90.38 71 ASN A CA 1
ATOM 597 C C . ASN A 1 71 ? 3.349 -2.595 -8.544 1.00 90.38 71 ASN A C 1
ATOM 599 O O . ASN A 1 71 ? 2.348 -3.264 -8.269 1.00 90.38 71 ASN A O 1
ATOM 603 N N . GLY A 1 72 ? 4.362 -2.434 -7.690 1.00 92.88 72 GLY A N 1
ATOM 604 C CA . GLY A 1 72 ? 4.307 -2.845 -6.290 1.00 92.88 72 GLY A CA 1
ATOM 605 C C . GLY A 1 72 ? 3.235 -2.068 -5.531 1.00 92.88 72 GLY A C 1
ATOM 606 O O . GLY A 1 72 ? 2.358 -2.688 -4.931 1.00 92.88 72 GLY A O 1
ATOM 607 N N . ASP A 1 73 ? 3.247 -0.740 -5.666 1.00 93.62 73 ASP A N 1
ATOM 608 C CA . ASP A 1 73 ? 2.251 0.166 -5.084 1.00 93.62 73 ASP A CA 1
ATOM 609 C C . ASP A 1 73 ? 0.833 -0.222 -5.560 1.00 93.62 73 ASP A C 1
ATOM 611 O O . ASP A 1 73 ? -0.051 -0.455 -4.738 1.00 93.62 73 ASP A O 1
ATOM 615 N N . TYR A 1 74 ? 0.631 -0.429 -6.869 1.00 94.00 74 TYR A N 1
ATOM 616 C CA . TYR A 1 74 ? -0.641 -0.897 -7.445 1.00 94.00 74 TYR A CA 1
ATOM 617 C C . TYR A 1 74 ? -1.108 -2.215 -6.819 1.00 94.00 74 TYR A C 1
ATOM 619 O O . TYR A 1 74 ? -2.270 -2.369 -6.454 1.00 94.00 74 TYR A O 1
ATOM 627 N N . SER A 1 75 ? -0.200 -3.184 -6.684 1.00 93.56 75 SER A N 1
ATOM 628 C CA . SER A 1 75 ? -0.534 -4.509 -6.152 1.00 93.56 75 SER A CA 1
ATOM 629 C C . SER A 1 75 ? -0.905 -4.464 -4.670 1.00 93.56 75 SER A C 1
ATOM 631 O O . SER A 1 75 ? -1.742 -5.262 -4.238 1.00 93.56 75 SER A O 1
ATOM 633 N N . ALA A 1 76 ? -0.287 -3.556 -3.910 1.00 95.50 76 ALA A N 1
ATOM 634 C CA . ALA A 1 76 ? -0.642 -3.283 -2.524 1.00 95.50 76 ALA A CA 1
ATOM 635 C C . ALA A 1 76 ? -2.023 -2.619 -2.433 1.00 95.50 76 ALA A C 1
ATOM 637 O O . ALA A 1 76 ? -2.857 -3.082 -1.658 1.00 95.50 76 ALA A O 1
ATOM 638 N N . MET A 1 77 ? -2.297 -1.611 -3.275 1.00 95.00 77 MET A N 1
ATOM 639 C CA . MET A 1 77 ? -3.598 -0.932 -3.317 1.00 95.00 77 MET A CA 1
ATOM 640 C C . MET A 1 77 ? -4.711 -1.915 -3.654 1.00 95.00 77 MET A C 1
ATOM 642 O O . MET A 1 77 ? -5.663 -2.042 -2.895 1.00 95.00 77 MET A O 1
ATOM 646 N N . ARG A 1 78 ? -4.547 -2.703 -4.718 1.00 94.69 78 ARG A N 1
ATOM 647 C CA . ARG A 1 78 ? -5.540 -3.705 -5.106 1.00 94.69 78 ARG A CA 1
ATOM 648 C C . ARG A 1 78 ? -5.909 -4.636 -3.946 1.00 94.69 78 ARG A C 1
ATOM 650 O O . ARG A 1 78 ? -7.083 -4.818 -3.662 1.00 94.69 78 ARG A O 1
ATOM 657 N N . LYS A 1 79 ? -4.917 -5.172 -3.226 1.00 95.50 79 LYS A N 1
ATOM 658 C CA . LYS A 1 79 ? -5.165 -6.054 -2.069 1.00 95.50 79 LYS A CA 1
ATOM 659 C C . LYS A 1 79 ? -5.832 -5.337 -0.909 1.00 95.50 79 LYS A C 1
ATOM 661 O O . LYS A 1 79 ? -6.702 -5.910 -0.266 1.00 95.50 79 LYS A O 1
ATOM 666 N N . PHE A 1 80 ? -5.416 -4.107 -0.631 1.00 96.50 80 PHE A N 1
ATOM 667 C CA . PHE A 1 80 ? -6.026 -3.299 0.412 1.00 96.50 80 PHE A CA 1
ATOM 668 C C . PHE A 1 80 ? -7.521 -3.084 0.130 1.00 96.50 80 PHE A C 1
ATOM 670 O O . PHE A 1 80 ? -8.354 -3.390 0.979 1.00 96.50 80 PHE A O 1
ATOM 677 N N . TYR A 1 81 ? -7.875 -2.660 -1.081 1.00 95.19 81 TYR A N 1
ATOM 678 C CA . TYR A 1 81 ? -9.271 -2.446 -1.456 1.00 95.19 81 TYR A CA 1
ATOM 679 C C . TYR A 1 81 ? -10.070 -3.760 -1.475 1.00 95.19 81 TYR A C 1
ATOM 681 O O . TYR A 1 81 ? -11.093 -3.847 -0.801 1.00 95.19 81 TYR A O 1
ATOM 689 N N . GLU A 1 82 ? -9.567 -4.810 -2.133 1.00 95.25 82 GLU A N 1
ATOM 690 C CA . GLU A 1 82 ? -10.281 -6.093 -2.264 1.00 95.25 82 GLU A CA 1
ATOM 691 C C . GLU A 1 82 ? -10.452 -6.825 -0.926 1.00 95.25 82 GLU A C 1
ATOM 693 O O . GLU A 1 82 ? -11.501 -7.409 -0.665 1.00 95.25 82 GLU A O 1
ATOM 698 N N . HIS A 1 83 ? -9.426 -6.825 -0.072 1.00 95.56 83 HIS A N 1
ATOM 699 C CA . HIS A 1 83 ? -9.368 -7.745 1.068 1.00 95.56 83 HIS A CA 1
ATOM 700 C C . HIS A 1 83 ? -9.412 -7.072 2.435 1.00 95.56 83 HIS A C 1
ATOM 702 O O . HIS A 1 83 ? -9.830 -7.708 3.399 1.00 95.56 83 HIS A O 1
ATOM 708 N N . VAL A 1 84 ? -9.008 -5.804 2.541 1.00 95.50 84 VAL A N 1
ATOM 709 C CA . VAL A 1 84 ? -9.100 -5.052 3.803 1.00 95.50 84 VAL A CA 1
ATOM 710 C C . VAL A 1 84 ? -10.367 -4.202 3.839 1.00 95.50 84 VAL A C 1
ATOM 712 O O . VAL A 1 84 ? -11.007 -4.108 4.887 1.00 95.50 84 VAL A O 1
ATOM 715 N N . LEU A 1 85 ? -10.742 -3.594 2.710 1.00 94.19 85 LEU A N 1
ATOM 716 C CA . LEU A 1 85 ? -11.956 -2.781 2.600 1.00 94.19 85 LEU A CA 1
ATOM 717 C C . LEU A 1 85 ? -13.168 -3.559 2.074 1.00 94.19 85 LEU A C 1
ATOM 719 O O . LEU A 1 85 ? -14.291 -3.109 2.286 1.00 94.19 85 LEU A O 1
ATOM 723 N N . GLY A 1 86 ? -12.958 -4.706 1.419 1.00 93.75 86 GLY A N 1
ATOM 724 C CA . GLY A 1 86 ? -14.036 -5.500 0.820 1.00 93.75 86 GLY A CA 1
ATOM 725 C C . GLY A 1 86 ? -14.686 -4.827 -0.392 1.00 93.75 86 GLY A C 1
ATOM 726 O O . GLY A 1 86 ? -15.859 -5.059 -0.664 1.00 93.75 86 GLY A O 1
ATOM 727 N N . GLN A 1 87 ? -13.952 -3.955 -1.085 1.00 92.25 87 GLN A N 1
ATOM 728 C CA . GLN A 1 87 ? -14.405 -3.248 -2.281 1.00 92.25 87 GLN A CA 1
ATOM 729 C C . GLN A 1 87 ? -13.894 -3.971 -3.531 1.00 92.25 87 GLN A C 1
ATOM 731 O O . GLN A 1 87 ? -12.701 -4.257 -3.633 1.00 92.25 87 GLN A O 1
ATOM 736 N N . GLU A 1 88 ? -14.774 -4.240 -4.496 1.00 90.12 88 GLU A N 1
ATOM 737 C CA . GLU A 1 88 ? -14.363 -4.803 -5.787 1.00 90.12 88 GLU A CA 1
ATOM 738 C C . GLU A 1 88 ? -13.416 -3.851 -6.516 1.00 90.12 88 GLU A C 1
ATOM 740 O O . GLU A 1 88 ? -13.678 -2.654 -6.588 1.00 90.12 88 GLU A O 1
ATOM 745 N N . TRP A 1 89 ? -12.312 -4.369 -7.054 1.00 88.69 89 TRP A N 1
ATOM 746 C CA . TRP A 1 89 ? -11.318 -3.558 -7.752 1.00 88.69 89 TRP A CA 1
ATOM 747 C C . TRP A 1 89 ? -11.668 -3.402 -9.229 1.00 88.69 89 TRP A C 1
ATOM 749 O O . TRP A 1 89 ? -11.618 -4.370 -9.991 1.00 88.69 89 TRP A O 1
ATOM 759 N N . ASP A 1 90 ? -11.961 -2.175 -9.645 1.00 83.31 90 ASP A N 1
ATOM 760 C CA . ASP A 1 90 ? -12.289 -1.859 -11.028 1.00 83.31 90 ASP A CA 1
ATOM 761 C C . ASP A 1 90 ? -11.006 -1.651 -11.850 1.00 83.31 90 ASP A C 1
ATOM 763 O O . ASP A 1 90 ? -10.325 -0.622 -11.790 1.00 83.31 90 ASP A O 1
ATOM 767 N N . VAL A 1 91 ? -10.665 -2.676 -12.635 1.00 65.75 91 VAL A N 1
ATOM 768 C CA . VAL A 1 91 ? -9.482 -2.699 -13.506 1.00 65.75 91 VAL A CA 1
ATOM 769 C C . VAL A 1 91 ? -9.628 -1.753 -14.707 1.00 65.75 91 VAL A C 1
ATOM 771 O O . VAL A 1 91 ? -8.610 -1.282 -15.220 1.00 65.75 91 VAL A O 1
ATOM 774 N N . GLU A 1 92 ? -10.850 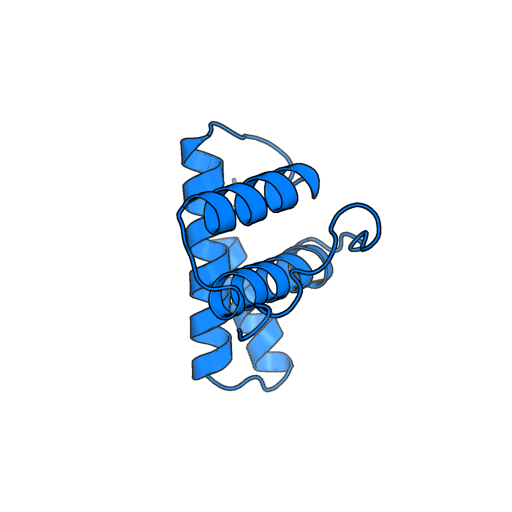-1.454 -15.158 1.00 61.78 92 GLU A N 1
ATOM 775 C CA . GLU A 1 92 ? -11.084 -0.536 -16.281 1.00 61.78 92 GLU A CA 1
ATOM 776 C C . GLU A 1 92 ? -10.823 0.916 -15.864 1.00 61.78 92 GLU A C 1
ATOM 778 O O . GLU A 1 92 ? -10.210 1.680 -16.616 1.00 61.78 92 GLU A O 1
ATOM 783 N N . HIS A 1 93 ? -11.176 1.276 -14.627 1.00 62.78 93 HIS A N 1
ATOM 784 C CA . HIS A 1 93 ? -10.864 2.590 -14.055 1.00 62.78 93 HIS A CA 1
ATOM 785 C C . HIS A 1 93 ? -9.385 2.748 -13.659 1.00 62.78 93 HIS A C 1
ATOM 787 O O . HIS A 1 93 ? -8.832 3.857 -13.717 1.00 62.78 93 HIS A O 1
ATOM 793 N N . LEU A 1 94 ? -8.718 1.649 -13.286 1.00 67.19 94 LEU A N 1
ATOM 794 C CA . LEU A 1 94 ? -7.329 1.628 -12.826 1.00 67.19 94 LEU A CA 1
ATOM 795 C C . LEU A 1 94 ? -6.443 0.753 -13.723 1.00 67.19 94 LEU A C 1
ATOM 797 O O . LEU A 1 94 ? -6.091 -0.370 -13.345 1.00 67.19 94 LEU A O 1
ATOM 801 N N . PRO A 1 95 ? -6.006 1.266 -14.892 1.00 67.31 95 PRO A N 1
ATOM 802 C CA . PRO A 1 95 ? -5.161 0.495 -15.787 1.00 67.31 95 PRO A CA 1
ATOM 803 C C . PRO A 1 95 ? -3.851 0.132 -15.093 1.00 67.31 95 PRO A C 1
ATOM 805 O O . PRO A 1 95 ? -3.154 0.981 -14.527 1.00 67.31 95 PRO A O 1
ATOM 808 N N . ARG A 1 96 ? -3.483 -1.150 -15.175 1.00 70.00 96 ARG A N 1
ATOM 809 C CA . ARG A 1 96 ? -2.221 -1.616 -14.611 1.00 70.00 96 ARG A CA 1
ATOM 810 C C . ARG A 1 96 ? -1.040 -0.924 -15.314 1.00 70.00 96 ARG A C 1
ATOM 812 O O . ARG A 1 96 ? -0.961 -0.961 -16.546 1.00 70.00 96 ARG A O 1
ATOM 819 N N . PRO A 1 97 ? -0.073 -0.387 -14.554 1.00 69.94 97 PRO A N 1
ATOM 820 C CA . PRO A 1 97 ? 1.180 0.129 -15.093 1.00 69.94 97 PRO A CA 1
ATOM 821 C C . PRO A 1 97 ? 1.896 -0.893 -16.000 1.00 69.94 97 PRO A C 1
ATOM 823 O O . PRO A 1 97 ? 2.245 -1.992 -15.556 1.00 69.94 97 PRO A O 1
ATOM 826 N N . ARG A 1 98 ? 2.124 -0.560 -17.279 1.00 69.81 98 ARG A N 1
ATOM 827 C CA . ARG A 1 98 ? 2.858 -1.437 -18.215 1.00 69.81 98 ARG A CA 1
ATOM 828 C C . ARG A 1 98 ? 4.361 -1.416 -17.912 1.00 69.81 98 ARG A C 1
ATOM 830 O O . ARG A 1 98 ? 4.860 -0.496 -17.273 1.00 69.81 98 ARG A O 1
ATOM 837 N N . LYS A 1 99 ? 5.090 -2.447 -18.358 1.00 66.69 99 LYS A N 1
ATOM 838 C CA . LYS A 1 99 ? 6.561 -2.449 -18.291 1.00 66.69 99 LYS A CA 1
ATOM 839 C C . LYS A 1 99 ? 7.121 -1.260 -19.078 1.00 66.69 99 LYS A C 1
ATOM 841 O O . LYS A 1 99 ? 6.591 -0.913 -20.134 1.00 66.69 99 LYS A O 1
ATOM 846 N N . GLU A 1 100 ? 8.210 -0.691 -18.563 1.00 64.31 100 GLU A N 1
ATOM 847 C CA . GLU A 1 100 ? 9.066 0.250 -19.291 1.00 64.31 100 GLU A CA 1
ATOM 848 C C . GLU A 1 100 ? 9.422 -0.385 -20.641 1.00 64.31 100 GLU A C 1
ATOM 850 O O . GLU A 1 100 ? 9.835 -1.549 -20.688 1.00 64.31 100 GLU A O 1
ATOM 855 N N . ARG A 1 101 ? 9.231 0.352 -21.740 1.00 55.47 101 ARG A N 1
ATOM 856 C CA . ARG A 1 101 ? 9.852 -0.032 -23.006 1.00 55.47 101 ARG A CA 1
ATOM 857 C C . ARG A 1 101 ? 11.352 0.129 -22.802 1.00 55.47 101 ARG A C 1
ATOM 859 O O . ARG A 1 101 ? 11.834 1.253 -22.722 1.00 55.47 101 ARG A O 1
ATOM 866 N N . SER A 1 102 ? 12.056 -0.986 -22.655 1.00 50.31 102 SER A N 1
ATOM 867 C CA . SER A 1 102 ? 13.504 -1.008 -22.822 1.00 50.31 102 SER A CA 1
ATOM 868 C C . SER A 1 102 ? 13.785 -0.545 -24.253 1.00 50.31 102 SER A C 1
ATOM 870 O O . SER A 1 102 ? 13.262 -1.155 -25.189 1.00 50.31 102 SER A O 1
ATOM 872 N N . LEU A 1 103 ? 14.478 0.587 -24.392 1.00 46.94 103 LEU A N 1
ATOM 873 C CA . LEU A 1 103 ? 15.082 1.007 -25.657 1.00 46.94 103 LEU A CA 1
ATOM 874 C C . LEU A 1 103 ? 16.214 0.046 -26.023 1.00 46.94 103 LEU A C 1
ATOM 876 O O . LEU A 1 103 ? 16.892 -0.426 -25.079 1.00 46.94 103 LEU A O 1
#